Protein AF-K2QGS0-F1 (afdb_monomer)

Mean predicted aligned error: 8.06 Å

pLDDT: mean 84.27, std 7.58, range [58.31, 95.0]

Radius of gyration: 19.94 Å; Cα contacts (8 Å, |Δi|>4): 83; chains: 1; bounding box: 35×38×64 Å

Organism: Macrophomina phaseolina (strain MS6) (NCBI:txid1126212)

Secondary structure (DSSP, 8-state):
--S-S--TTS-HHHHHHHHHHHHTS--EEEE---TT-TT-SS--SS-EEEE---STTSS-HHHHHHHHHHHT--HHHHHHTTTT-PPPPPPTTTTGGGGT---------------------

Sequence (121 aa):
MSGFLIEPGMPPSVDHSMMELLFDTYGKTFQTWRWDSQNSSIPLGIPQLLMGYTGNSQITPVFVGQRDEFFGVNTTAIRDSREDISSLPIIEGADSWKRGFVLQLALQNRTADTTFTKPLT

Foldseek 3Di:
DQLPDADFPDDLVVRLVVCLVCQQPQQWDFAQDDPVPVPDPDRDDDTAIDTDDPDYPPDDVVVVVVVCVVRVHDSVVSVVSNPPRDYDDDDPPSVCVVVVDGDDDDDDDDDDPPPDDDPDD

InterPro domains:
  IPR010686 Oil body-associated protein-like [PF06884] (2-85)
  IPR010686 Oil body-associated protein-like [PTHR31360] (2-101)

Solvent-accessible surface area (backbone atoms only — not comparable to full-atom values): 8177 Å² total; per-residue (Å²): 97,71,36,80,81,75,60,84,93,58,58,70,71,57,44,50,58,51,45,67,68,49,61,75,49,82,50,71,45,78,41,35,72,54,87,90,49,82,83,61,94,65,73,64,75,77,52,39,75,44,72,50,84,89,54,74,84,76,62,60,67,68,60,53,51,54,49,24,63,73,68,73,54,55,49,66,62,53,19,64,76,37,64,85,64,78,76,70,83,82,59,89,67,76,66,36,53,84,77,72,54,72,81,79,77,75,93,74,96,74,93,74,88,82,78,76,78,74,78,88,126

Structure (mmCIF, N/CA/C/O backbone):
data_AF-K2QGS0-F1
#
_entry.id   AF-K2QGS0-F1
#
loop_
_atom_site.group_PDB
_atom_site.id
_atom_site.type_symbol
_atom_site.label_atom_id
_atom_site.label_alt_id
_atom_site.label_comp_id
_atom_site.label_asym_id
_atom_site.label_entity_id
_atom_site.label_seq_id
_atom_site.pdbx_PDB_ins_code
_atom_site.Cartn_x
_atom_site.Cartn_y
_atom_site.Cartn_z
_atom_site.occupancy
_atom_site.B_iso_or_equiv
_atom_site.auth_seq_id
_atom_site.auth_comp_id
_atom_site.auth_asym_id
_atom_site.auth_atom_id
_atom_site.pdbx_PDB_model_num
ATOM 1 N N . MET A 1 1 ? -9.395 -8.438 7.434 1.00 63.28 1 MET A N 1
ATOM 2 C CA . MET A 1 1 ? -8.198 -7.729 6.884 1.00 63.28 1 MET A CA 1
ATOM 3 C C . MET A 1 1 ? -7.090 -7.603 7.934 1.00 63.28 1 MET A C 1
ATOM 5 O O . MET A 1 1 ? -7.367 -7.902 9.075 1.00 63.28 1 MET A O 1
ATOM 9 N N . SER A 1 2 ? -5.854 -7.192 7.610 1.00 65.38 2 SER A N 1
ATOM 10 C CA . SER A 1 2 ? -4.742 -7.078 8.588 1.00 65.38 2 SER A CA 1
ATOM 11 C C . SER A 1 2 ? -4.747 -5.802 9.454 1.00 65.38 2 SER A C 1
ATOM 13 O O . SER A 1 2 ? -3.980 -5.719 10.408 1.00 65.38 2 SER A O 1
ATOM 15 N N . GLY A 1 3 ? -5.575 -4.798 9.128 1.00 70.75 3 GLY A N 1
ATOM 16 C CA . GLY A 1 3 ? -5.622 -3.502 9.835 1.00 70.75 3 GLY A CA 1
ATOM 17 C C . GLY A 1 3 ? -4.451 -2.551 9.519 1.00 70.75 3 GLY A C 1
ATOM 18 O O . GLY A 1 3 ? -4.292 -1.504 10.148 1.00 70.75 3 GLY A O 1
ATOM 19 N N . PHE A 1 4 ? -3.599 -2.894 8.545 1.00 81.31 4 PHE A N 1
ATOM 20 C CA . PHE A 1 4 ? -2.421 -2.088 8.200 1.00 81.31 4 PHE A CA 1
ATOM 21 C C . PHE A 1 4 ? -2.724 -0.869 7.325 1.00 81.31 4 PHE A C 1
ATOM 23 O O . PHE A 1 4 ? -2.033 0.142 7.433 1.00 81.31 4 PHE A O 1
ATOM 30 N N . LEU A 1 5 ? -3.749 -0.944 6.477 1.00 85.00 5 LEU A N 1
ATOM 31 C CA . LEU A 1 5 ? -4.250 0.220 5.756 1.00 85.00 5 LEU A CA 1
ATOM 32 C C . LEU A 1 5 ? -5.292 0.914 6.635 1.00 85.00 5 LEU A C 1
ATOM 34 O O . LEU A 1 5 ? -6.266 0.282 7.054 1.00 85.00 5 LEU A O 1
ATOM 38 N N . ILE A 1 6 ? -5.063 2.188 6.928 1.00 86.00 6 ILE A N 1
ATOM 39 C CA . ILE A 1 6 ? -5.927 3.014 7.772 1.00 86.00 6 ILE A CA 1
ATOM 40 C C . ILE A 1 6 ? -6.174 4.351 7.087 1.00 86.00 6 ILE A C 1
ATOM 42 O O . ILE A 1 6 ? -5.291 4.853 6.388 1.00 86.00 6 ILE A O 1
ATOM 46 N N . GLU A 1 7 ? -7.339 4.935 7.341 1.00 86.38 7 GLU A N 1
ATOM 47 C CA . GLU A 1 7 ? -7.631 6.328 7.011 1.00 86.38 7 GLU A CA 1
ATOM 48 C C . GLU A 1 7 ? -7.553 7.185 8.281 1.00 86.38 7 GLU A C 1
ATOM 50 O O . GLU A 1 7 ? -8.541 7.340 9.004 1.00 86.38 7 GLU A O 1
ATOM 55 N N . PRO A 1 8 ? -6.362 7.706 8.627 1.00 83.75 8 PRO A N 1
ATOM 56 C CA . PRO A 1 8 ? -6.171 8.390 9.896 1.00 83.75 8 PRO A CA 1
ATOM 57 C C . PRO A 1 8 ? -7.025 9.661 9.965 1.00 83.75 8 PRO A C 1
ATOM 59 O O . PRO A 1 8 ? -7.040 10.471 9.040 1.00 83.75 8 PRO A O 1
ATOM 62 N N . GLY A 1 9 ? -7.718 9.844 11.090 1.00 85.69 9 GLY A N 1
ATOM 63 C CA . GLY A 1 9 ? -8.567 11.012 11.346 1.00 85.69 9 GLY A CA 1
ATOM 64 C C . GLY A 1 9 ? -9.983 10.934 10.765 1.00 85.69 9 GLY A C 1
ATOM 65 O O . GLY A 1 9 ? -10.768 11.851 11.008 1.00 85.69 9 GLY A O 1
ATOM 66 N N . MET A 1 10 ? -10.337 9.863 10.049 1.00 88.00 10 MET A N 1
ATOM 67 C CA . MET A 1 10 ? -11.701 9.650 9.559 1.00 88.00 10 MET A CA 1
ATOM 68 C C . MET A 1 10 ? -12.579 8.918 10.587 1.00 88.00 10 MET A C 1
ATOM 70 O O . MET A 1 10 ? -12.073 8.132 11.393 1.00 88.00 10 MET A O 1
ATOM 74 N N . PRO A 1 11 ? -13.909 9.140 10.575 1.00 88.88 11 PRO A N 1
ATOM 75 C CA . PRO A 1 11 ? -14.833 8.343 11.373 1.00 88.88 11 PRO A CA 1
ATOM 76 C C . PRO A 1 11 ? -14.766 6.851 10.993 1.00 88.88 11 PRO A C 1
ATOM 78 O O . PRO A 1 11 ? -14.666 6.545 9.802 1.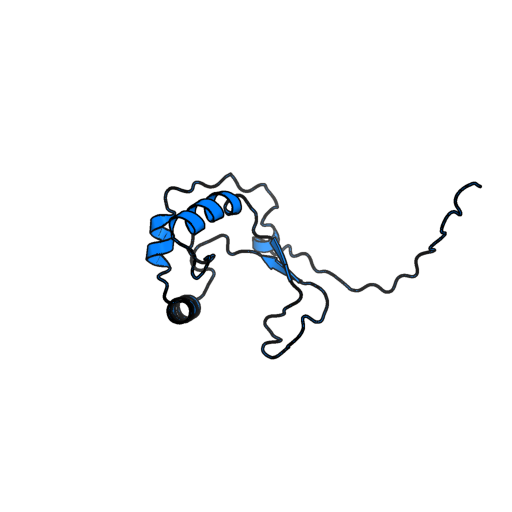00 88.88 11 PRO A O 1
ATOM 81 N N . PRO A 1 12 ? -14.928 5.915 11.950 1.00 85.88 12 PRO A N 1
ATOM 82 C CA . PRO A 1 12 ? -14.848 4.477 11.674 1.00 85.88 12 PRO A CA 1
ATOM 83 C C . PRO A 1 12 ? -15.791 3.978 10.569 1.00 85.88 12 PRO A C 1
ATOM 85 O O . PRO A 1 12 ? -15.433 3.080 9.821 1.00 85.88 12 PRO A O 1
ATOM 88 N N . SER A 1 13 ? -16.979 4.572 10.420 1.00 88.81 13 SER A N 1
ATOM 89 C CA . SER A 1 13 ? -17.932 4.199 9.362 1.00 88.81 13 SER A CA 1
ATOM 90 C C . SER A 1 13 ? -17.457 4.565 7.952 1.00 88.81 13 SER A C 1
ATOM 92 O O . SER A 1 13 ? -17.774 3.861 6.992 1.00 88.81 13 SER A O 1
ATOM 94 N N . VAL A 1 14 ? -16.706 5.664 7.823 1.00 89.56 14 VAL A N 1
ATOM 95 C CA . VAL A 1 14 ? -16.120 6.103 6.550 1.00 89.56 14 VAL A CA 1
ATOM 96 C C . VAL A 1 14 ? -14.975 5.172 6.179 1.00 89.56 14 VAL A C 1
ATOM 98 O O . VAL A 1 14 ? -14.983 4.628 5.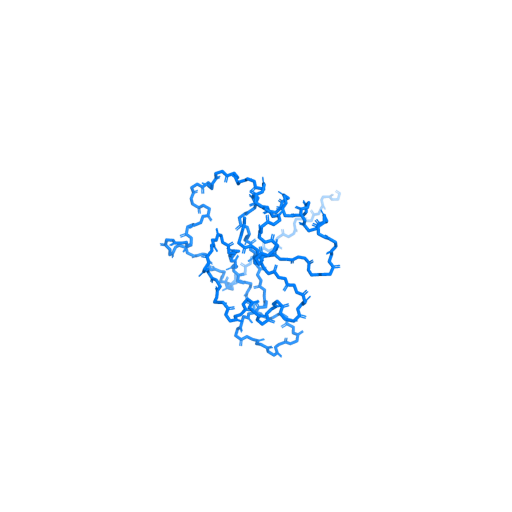079 1.00 89.56 14 VAL A O 1
ATOM 101 N N . ASP A 1 15 ? -14.071 4.917 7.127 1.00 87.56 15 ASP A N 1
ATOM 102 C CA . ASP A 1 15 ? -12.971 3.964 6.958 1.00 87.56 15 ASP A CA 1
ATOM 103 C C . ASP A 1 15 ? -13.497 2.579 6.546 1.00 87.56 15 ASP A C 1
ATOM 105 O O . ASP A 1 15 ? -13.007 2.001 5.581 1.00 87.56 15 ASP A O 1
ATOM 109 N N . HIS A 1 16 ? -14.563 2.088 7.188 1.00 89.62 16 HIS A N 1
ATOM 110 C CA . HIS A 1 16 ? -15.187 0.809 6.836 1.00 89.62 16 HIS A CA 1
ATOM 111 C C . HIS A 1 16 ? -15.677 0.768 5.389 1.00 89.62 16 HIS A C 1
ATOM 113 O O . HIS A 1 16 ? -15.306 -0.123 4.627 1.00 89.62 16 HIS A O 1
ATOM 119 N N . SER A 1 17 ? -16.447 1.783 4.989 1.00 89.50 17 SER A N 1
ATOM 120 C CA . SER A 1 17 ? -17.020 1.875 3.639 1.00 89.50 17 SER A CA 1
ATOM 121 C C . SER A 1 17 ? -15.932 1.994 2.565 1.00 89.50 17 SER A C 1
ATOM 123 O O . SER A 1 17 ? -16.055 1.443 1.472 1.00 89.50 17 SER A O 1
ATOM 125 N N . MET A 1 18 ? -14.837 2.702 2.861 1.00 88.00 18 MET A N 1
ATOM 126 C CA . MET A 1 18 ? -13.700 2.798 1.943 1.00 88.00 18 MET A CA 1
ATOM 127 C C . MET A 1 18 ? -12.923 1.483 1.862 1.00 88.00 18 MET A C 1
ATOM 129 O O . MET A 1 18 ? -12.457 1.108 0.786 1.00 88.00 18 MET A O 1
ATOM 133 N N . MET A 1 19 ? -12.837 0.730 2.956 1.00 87.88 19 MET A N 1
ATOM 134 C CA . MET A 1 19 ? -12.193 -0.582 2.958 1.00 87.88 19 MET A CA 1
ATOM 135 C C . MET A 1 19 ? -12.994 -1.621 2.180 1.00 87.88 19 MET A C 1
ATOM 137 O O . MET A 1 19 ? -12.374 -2.422 1.488 1.00 87.88 19 MET A O 1
ATOM 141 N N . GLU A 1 20 ? -14.328 -1.571 2.196 1.00 87.81 20 GLU A N 1
ATOM 142 C CA . GLU A 1 20 ? -15.166 -2.405 1.321 1.00 87.81 20 GLU A CA 1
ATOM 143 C C . GLU A 1 20 ? -14.824 -2.195 -0.162 1.00 87.81 20 GLU A C 1
ATOM 145 O O . GLU A 1 20 ? -14.709 -3.158 -0.916 1.00 87.81 20 GLU A O 1
ATOM 150 N N . LEU A 1 21 ? -14.579 -0.948 -0.579 1.00 86.44 21 LEU A N 1
ATOM 151 C CA . LEU A 1 21 ? -14.175 -0.636 -1.953 1.00 86.44 21 LEU A CA 1
ATOM 152 C C . LEU A 1 21 ? -12.753 -1.119 -2.275 1.00 86.44 21 LEU A C 1
ATOM 154 O O . LEU A 1 21 ? -12.471 -1.559 -3.390 1.00 86.44 21 LEU A O 1
ATOM 158 N N . LEU A 1 22 ? -11.831 -0.982 -1.323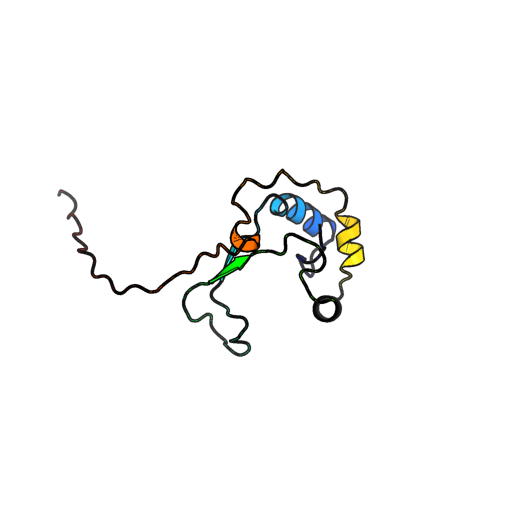 1.00 86.38 22 LEU A N 1
ATOM 159 C CA . LEU A 1 22 ? -10.414 -1.263 -1.544 1.00 86.38 22 LEU A CA 1
ATOM 160 C C . LEU A 1 22 ? -10.060 -2.741 -1.385 1.00 86.38 22 LEU A C 1
ATOM 162 O O . LEU A 1 22 ? -9.029 -3.165 -1.914 1.00 86.38 22 LEU A O 1
ATOM 166 N N . PHE A 1 23 ? -10.871 -3.525 -0.673 1.00 82.62 23 PHE A N 1
ATOM 167 C CA . PHE A 1 23 ? -10.490 -4.875 -0.273 1.00 82.62 23 PHE A CA 1
ATOM 168 C C . PHE A 1 23 ? -10.257 -5.821 -1.447 1.00 82.62 23 PHE A C 1
ATOM 170 O O . PHE A 1 23 ? -9.292 -6.585 -1.437 1.00 82.62 23 PHE A O 1
ATOM 177 N N . ASP A 1 24 ? -11.083 -5.713 -2.483 1.00 81.69 24 ASP A N 1
ATOM 178 C CA . ASP A 1 24 ? -10.977 -6.547 -3.681 1.00 81.69 24 ASP A CA 1
ATOM 179 C C . ASP A 1 24 ? -9.918 -6.046 -4.676 1.00 81.69 24 ASP A C 1
ATOM 181 O O . ASP A 1 24 ? -9.724 -6.619 -5.752 1.00 81.69 24 ASP A O 1
ATOM 185 N N . THR A 1 25 ? -9.187 -4.984 -4.329 1.00 84.62 25 THR A N 1
ATOM 186 C CA . THR A 1 25 ? -8.063 -4.504 -5.131 1.00 84.62 25 THR A CA 1
ATOM 187 C C . THR A 1 25 ? -6.768 -5.226 -4.758 1.00 84.62 25 THR A C 1
ATOM 189 O O . THR A 1 25 ? -6.498 -5.541 -3.602 1.00 84.62 25 THR A O 1
ATOM 192 N N . TYR A 1 26 ? -5.877 -5.427 -5.734 1.00 82.12 26 TYR A N 1
ATOM 193 C CA . TYR A 1 26 ? -4.568 -6.051 -5.483 1.00 82.12 26 TYR A CA 1
ATOM 194 C C . TYR A 1 26 ? -3.541 -5.121 -4.812 1.00 82.12 26 TYR A C 1
ATOM 196 O O . TYR A 1 26 ? -2.378 -5.508 -4.674 1.00 82.12 26 TYR A O 1
ATOM 204 N N . GLY A 1 27 ? -3.924 -3.886 -4.461 1.00 83.19 27 GLY A N 1
ATOM 205 C CA . GLY A 1 27 ? -3.062 -2.933 -3.758 1.00 83.19 27 GLY A CA 1
ATOM 206 C C . GLY A 1 27 ? -1.730 -2.639 -4.459 1.00 83.19 27 GLY A C 1
ATOM 207 O O . GLY A 1 27 ? -0.709 -2.514 -3.789 1.00 83.19 27 GLY A O 1
ATOM 208 N N . LYS A 1 28 ? -1.701 -2.587 -5.798 1.00 88.12 28 LYS A N 1
ATOM 209 C CA . LYS A 1 28 ? -0.480 -2.299 -6.573 1.00 88.12 28 LYS A CA 1
ATOM 210 C C . LYS A 1 28 ? -0.361 -0.809 -6.842 1.00 88.12 28 LYS A C 1
ATOM 212 O O . LYS A 1 28 ? -1.287 -0.220 -7.393 1.00 88.12 28 LYS A O 1
ATOM 217 N N . THR A 1 29 ? 0.783 -0.215 -6.527 1.00 87.69 29 THR A N 1
ATOM 218 C CA . THR A 1 29 ? 1.019 1.216 -6.754 1.00 87.69 29 THR A CA 1
ATOM 219 C C . THR A 1 29 ? 2.398 1.453 -7.353 1.00 87.69 29 THR A C 1
ATOM 221 O O . THR A 1 29 ? 3.372 0.820 -6.962 1.00 87.69 29 THR A O 1
ATOM 224 N N . PHE A 1 30 ? 2.501 2.367 -8.319 1.00 89.75 30 PHE A N 1
ATOM 225 C CA . PHE A 1 30 ? 3.798 2.901 -8.731 1.00 89.75 30 PHE A CA 1
ATOM 226 C C . PHE A 1 30 ? 4.115 4.116 -7.867 1.00 89.75 30 PHE A C 1
ATOM 228 O O . PHE A 1 30 ? 3.326 5.059 -7.833 1.00 89.75 30 PHE A O 1
ATOM 235 N N . GLN A 1 31 ? 5.253 4.090 -7.174 1.00 87.25 31 GLN A N 1
ATOM 236 C CA . GLN A 1 31 ? 5.656 5.144 -6.252 1.00 87.25 31 GLN A CA 1
ATOM 237 C C . GLN A 1 31 ? 7.068 5.641 -6.558 1.00 87.25 31 GLN A C 1
ATOM 239 O O . GLN A 1 31 ? 7.975 4.863 -6.849 1.00 87.25 31 GLN A O 1
ATOM 244 N N . THR A 1 32 ? 7.254 6.954 -6.490 1.00 90.00 32 THR A N 1
ATOM 245 C CA . THR A 1 32 ? 8.537 7.639 -6.734 1.00 90.00 32 THR A CA 1
ATOM 246 C C . THR A 1 32 ? 9.235 8.066 -5.442 1.00 90.00 32 THR A C 1
ATOM 248 O O . THR A 1 32 ? 10.406 8.432 -5.459 1.00 90.00 32 THR A O 1
ATOM 251 N N . TRP A 1 33 ? 8.547 7.968 -4.305 1.00 86.94 33 TRP A N 1
ATOM 252 C CA . TRP A 1 33 ? 9.136 8.079 -2.973 1.00 86.94 33 TRP A CA 1
ATOM 253 C C . TRP A 1 33 ? 9.797 6.758 -2.582 1.00 86.94 33 TRP A C 1
ATOM 255 O O . TRP A 1 33 ? 9.115 5.770 -2.305 1.00 86.94 33 TRP A O 1
ATOM 265 N N . ARG A 1 34 ? 11.131 6.724 -2.572 1.00 76.81 34 ARG A N 1
ATOM 266 C CA . ARG A 1 34 ? 11.880 5.529 -2.173 1.00 76.81 34 ARG A CA 1
ATOM 267 C C . ARG A 1 34 ? 12.122 5.492 -0.664 1.00 76.81 34 ARG A C 1
ATOM 269 O O . ARG A 1 34 ? 12.434 6.513 -0.056 1.00 76.81 34 ARG A O 1
ATOM 276 N N . TRP A 1 35 ? 12.059 4.296 -0.077 1.00 75.25 35 TRP A N 1
ATOM 277 C CA . TRP A 1 35 ? 12.265 4.076 1.364 1.00 75.25 35 TRP A CA 1
ATOM 278 C C . TRP A 1 35 ? 13.688 4.413 1.849 1.00 75.25 35 TRP A C 1
ATOM 280 O O . TRP A 1 35 ? 13.886 4.739 3.016 1.00 75.25 35 TRP A O 1
ATOM 290 N N . ASP A 1 36 ? 14.681 4.346 0.962 1.00 77.12 36 ASP A N 1
ATOM 291 C CA . ASP A 1 36 ? 16.083 4.684 1.237 1.00 77.12 36 ASP A CA 1
ATOM 292 C C . ASP A 1 36 ? 16.370 6.192 1.126 1.00 77.12 36 ASP A C 1
ATOM 294 O O . ASP A 1 36 ? 17.450 6.651 1.487 1.00 77.12 36 ASP A O 1
ATOM 298 N N . SER A 1 37 ? 15.391 6.982 0.678 1.00 80.06 37 SER A N 1
ATOM 299 C CA . SER A 1 37 ? 15.499 8.427 0.457 1.00 80.06 37 SER A CA 1
ATOM 300 C C . SER A 1 37 ? 14.773 9.230 1.546 1.00 80.06 37 SER A C 1
ATOM 302 O O . SER A 1 37 ? 14.048 10.176 1.246 1.00 80.06 37 SER A O 1
ATOM 304 N N . GLN A 1 38 ? 14.973 8.856 2.816 1.00 69.88 38 GLN A N 1
ATOM 305 C CA . GLN A 1 38 ? 14.190 9.318 3.983 1.00 69.88 38 GLN A CA 1
ATOM 306 C C . GLN A 1 38 ? 14.150 10.847 4.196 1.00 69.88 38 GLN A C 1
ATOM 308 O O . GLN A 1 38 ? 13.253 11.329 4.875 1.00 69.88 38 GLN A O 1
ATOM 313 N N . ASN A 1 39 ? 15.066 11.609 3.584 1.00 79.75 39 ASN A N 1
ATOM 314 C CA . ASN A 1 39 ? 15.156 13.072 3.712 1.00 79.75 39 ASN A CA 1
ATOM 315 C C . ASN A 1 39 ? 14.938 13.826 2.388 1.00 79.75 39 ASN A C 1
ATOM 317 O O . ASN A 1 39 ? 15.283 15.005 2.287 1.00 79.75 39 ASN A O 1
ATOM 321 N N . SER A 1 40 ? 14.417 13.168 1.348 1.00 82.31 40 SER A N 1
ATOM 322 C CA . SER A 1 40 ? 14.096 13.871 0.105 1.00 82.31 40 SER A CA 1
ATOM 323 C C . SER A 1 40 ? 12.840 14.717 0.293 1.00 82.31 40 SER A C 1
ATOM 325 O O . SER A 1 40 ? 11.835 14.227 0.795 1.00 82.31 40 SER A O 1
ATOM 327 N N . SER A 1 41 ? 12.870 15.977 -0.137 1.00 86.94 41 SER A N 1
ATOM 328 C CA . SER A 1 41 ? 11.685 16.849 -0.153 1.00 86.94 41 SER A CA 1
ATOM 329 C C . SER A 1 41 ? 10.847 16.690 -1.422 1.00 86.94 41 SER A C 1
ATOM 331 O O . SER A 1 41 ? 9.733 17.207 -1.494 1.00 86.94 41 SER A O 1
ATOM 333 N N . ILE A 1 42 ? 11.375 15.986 -2.426 1.00 89.38 42 ILE A N 1
ATOM 334 C CA . ILE A 1 42 ? 10.720 15.767 -3.713 1.00 89.38 42 ILE A CA 1
ATOM 335 C C . ILE A 1 42 ? 10.862 14.309 -4.174 1.00 89.38 42 ILE A C 1
ATOM 337 O O . ILE A 1 42 ? 11.886 13.669 -3.907 1.00 89.38 42 ILE A O 1
ATOM 341 N N . PRO A 1 43 ? 9.859 13.772 -4.889 1.00 87.06 43 PRO A N 1
ATOM 342 C CA . PRO A 1 43 ? 9.922 12.425 -5.431 1.00 87.06 43 PRO A CA 1
ATOM 343 C C . PRO A 1 43 ? 10.845 12.395 -6.652 1.00 87.06 43 PRO A C 1
ATOM 345 O O . PRO A 1 43 ? 10.518 12.949 -7.702 1.00 87.06 43 PRO A O 1
ATOM 348 N N . LEU A 1 44 ? 11.999 11.743 -6.525 1.00 84.69 44 LEU A N 1
ATOM 349 C CA . LEU A 1 44 ? 12.982 11.625 -7.599 1.00 84.69 44 LEU A CA 1
ATOM 350 C C . LEU A 1 44 ? 13.270 10.164 -7.928 1.00 84.69 44 LEU A C 1
ATOM 352 O O . LEU A 1 44 ? 13.376 9.314 -7.046 1.00 84.69 44 LEU A O 1
ATOM 356 N N . GLY A 1 45 ? 13.485 9.906 -9.217 1.00 85.44 45 GLY A N 1
ATOM 357 C CA . GLY A 1 45 ? 13.911 8.610 -9.729 1.00 85.44 45 GLY A CA 1
ATOM 358 C C . GLY A 1 45 ? 12.839 7.882 -10.532 1.00 85.44 45 GLY A C 1
ATOM 359 O O . GLY A 1 45 ? 11.763 8.401 -10.821 1.00 85.44 45 GLY A O 1
ATOM 360 N N . ILE A 1 46 ? 13.183 6.662 -10.936 1.00 88.38 46 ILE A N 1
ATOM 361 C CA . ILE A 1 46 ? 12.287 5.783 -11.686 1.00 88.38 46 ILE A CA 1
ATOM 362 C C . ILE A 1 46 ? 11.193 5.289 -10.727 1.00 88.38 46 ILE A C 1
ATOM 364 O O . ILE A 1 46 ? 11.541 4.802 -9.646 1.00 88.38 46 ILE A O 1
ATOM 368 N N . PRO A 1 47 ?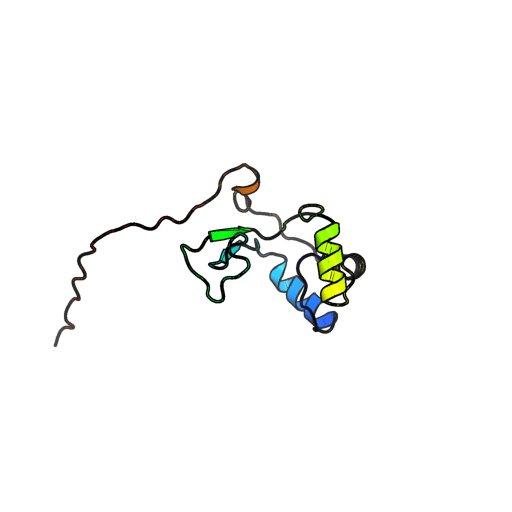 9.901 5.373 -11.098 1.00 90.38 47 PRO A N 1
ATOM 369 C CA . PRO A 1 47 ? 8.829 4.816 -10.285 1.00 90.38 47 PRO A CA 1
ATOM 370 C C . PRO A 1 47 ? 9.072 3.333 -9.988 1.00 90.38 47 PRO A C 1
ATOM 372 O O . PRO A 1 47 ? 9.439 2.557 -10.871 1.00 90.38 47 PRO A O 1
ATOM 375 N N . GLN A 1 48 ? 8.853 2.929 -8.744 1.00 88.69 48 GLN A N 1
ATOM 376 C CA . GLN A 1 48 ? 8.953 1.540 -8.316 1.00 88.69 48 GLN A CA 1
ATOM 377 C C . GLN A 1 48 ? 7.558 0.964 -8.109 1.00 88.69 48 GLN A C 1
ATOM 379 O O . GLN A 1 48 ? 6.672 1.649 -7.604 1.00 88.69 48 GLN A O 1
ATOM 384 N N . LEU A 1 49 ? 7.362 -0.291 -8.510 1.00 89.44 49 LEU A N 1
ATOM 385 C CA . LEU A 1 49 ? 6.131 -1.019 -8.228 1.00 89.44 49 LEU A CA 1
ATOM 386 C C . LEU A 1 49 ? 6.153 -1.488 -6.768 1.00 89.44 49 LEU A C 1
ATOM 388 O O . LEU A 1 49 ? 6.996 -2.302 -6.392 1.00 89.44 49 LEU A O 1
ATOM 392 N N . LEU A 1 50 ? 5.226 -0.982 -5.963 1.00 86.50 50 LEU A N 1
ATOM 393 C CA . LEU A 1 50 ? 4.987 -1.392 -4.587 1.00 86.50 50 LEU A CA 1
ATOM 394 C C . LEU A 1 50 ? 3.740 -2.270 -4.510 1.00 86.50 50 LEU A C 1
ATOM 396 O O . LEU A 1 50 ? 2.773 -2.116 -5.261 1.00 86.50 50 LEU A O 1
ATOM 400 N N . MET A 1 51 ? 3.797 -3.198 -3.564 1.00 86.50 51 MET A N 1
ATOM 401 C CA . MET A 1 51 ? 2.768 -4.184 -3.290 1.00 86.50 51 MET A CA 1
ATOM 402 C C . MET A 1 51 ? 2.166 -3.915 -1.919 1.00 86.50 51 MET A C 1
ATOM 404 O O . MET A 1 51 ? 2.891 -3.838 -0.928 1.00 86.50 51 MET A O 1
ATOM 408 N N . GLY A 1 52 ? 0.843 -3.800 -1.862 1.00 82.06 52 GLY A N 1
ATOM 409 C CA . GLY A 1 52 ? 0.105 -3.768 -0.611 1.00 82.06 52 GLY A CA 1
ATOM 410 C C . GLY A 1 52 ? 0.305 -5.054 0.191 1.00 82.06 52 GLY A C 1
ATOM 411 O O . GLY A 1 52 ? 0.555 -6.134 -0.353 1.00 82.06 52 GLY A O 1
ATOM 412 N N . TYR A 1 53 ? 0.183 -4.939 1.509 1.00 79.44 53 TYR A N 1
ATOM 413 C CA . TYR A 1 53 ? 0.270 -6.083 2.405 1.00 79.44 53 TYR A CA 1
ATOM 414 C C . TYR A 1 53 ? -0.996 -6.936 2.295 1.00 79.44 53 TYR A C 1
ATOM 416 O O . TYR A 1 53 ? -2.076 -6.540 2.721 1.00 79.44 53 TYR A O 1
ATOM 424 N N . THR A 1 54 ? -0.853 -8.126 1.724 1.00 76.00 54 THR A N 1
ATOM 425 C CA . THR A 1 54 ? -1.938 -9.094 1.505 1.00 76.00 54 THR A CA 1
ATOM 426 C C . THR A 1 54 ? -2.211 -10.020 2.695 1.00 76.00 54 THR A C 1
ATOM 428 O O . THR A 1 54 ? -3.121 -10.839 2.632 1.00 76.00 54 THR A O 1
ATOM 431 N N . GLY A 1 55 ? -1.388 -9.981 3.746 1.00 73.31 55 GLY A N 1
ATOM 432 C CA . GLY A 1 55 ? -1.472 -10.932 4.851 1.00 73.31 55 GLY A CA 1
ATOM 433 C C . GLY A 1 55 ? -0.995 -10.374 6.185 1.00 73.31 55 GLY A C 1
ATOM 434 O O . GLY A 1 55 ? -0.371 -9.315 6.271 1.00 73.31 55 GLY A O 1
ATOM 435 N N . ASN A 1 56 ? -1.293 -11.129 7.239 1.00 71.12 56 ASN A N 1
ATOM 436 C CA . ASN A 1 56 ? -0.836 -10.825 8.590 1.00 71.12 56 ASN A CA 1
ATOM 437 C C . ASN A 1 56 ? 0.682 -11.029 8.704 1.00 71.12 56 ASN A C 1
ATOM 439 O O . ASN A 1 56 ? 1.279 -11.795 7.946 1.00 71.12 56 ASN A O 1
ATOM 443 N N . SER A 1 57 ? 1.304 -10.337 9.660 1.00 73.88 57 SER A N 1
ATOM 444 C CA . SER A 1 57 ? 2.734 -10.474 9.988 1.00 73.88 57 SER A CA 1
ATOM 445 C C . SER A 1 57 ? 3.719 -10.078 8.877 1.00 73.88 57 SER A C 1
ATOM 447 O O . SER A 1 57 ? 4.904 -10.383 8.973 1.00 73.88 57 SER A O 1
ATOM 449 N N . GLN A 1 58 ? 3.260 -9.376 7.834 1.00 80.88 58 GLN A N 1
ATOM 450 C CA . GLN A 1 58 ? 4.141 -8.803 6.806 1.00 80.88 58 GLN A CA 1
ATOM 451 C C . GLN A 1 58 ? 4.811 -7.493 7.249 1.00 80.88 58 GLN A C 1
ATOM 453 O O . GLN A 1 58 ? 5.779 -7.063 6.628 1.00 80.88 58 GLN A O 1
ATOM 458 N N . ILE A 1 59 ? 4.307 -6.878 8.323 1.00 83.00 59 ILE A N 1
ATO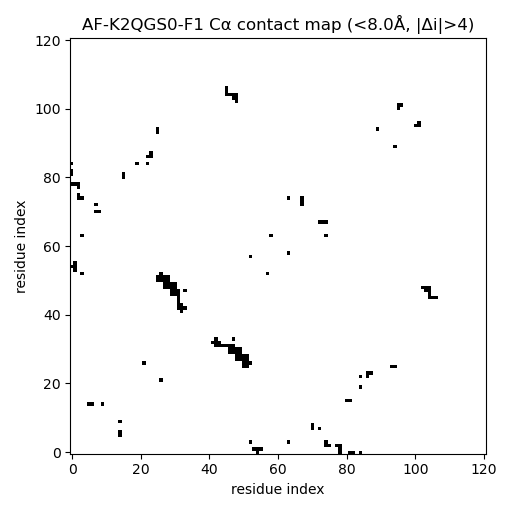M 459 C CA . ILE A 1 59 ? 4.890 -5.701 8.971 1.00 83.00 59 ILE A CA 1
ATOM 460 C C . ILE A 1 59 ? 5.368 -6.112 10.360 1.00 83.00 59 ILE A C 1
ATOM 462 O O . ILE A 1 59 ? 4.697 -6.868 11.066 1.00 83.00 59 ILE A O 1
ATOM 466 N N . THR A 1 60 ? 6.534 -5.615 10.756 1.00 86.81 60 THR A N 1
ATOM 467 C CA . THR A 1 60 ? 7.085 -5.849 12.089 1.00 86.81 60 THR A CA 1
ATOM 468 C C . THR A 1 60 ? 6.223 -5.160 13.160 1.00 86.81 60 THR A C 1
ATOM 470 O O . THR A 1 60 ? 5.850 -3.996 12.994 1.00 86.81 60 THR A O 1
ATOM 473 N N . PRO A 1 61 ? 5.930 -5.823 14.296 1.00 87.88 61 PRO A N 1
ATOM 474 C CA . PRO A 1 61 ? 5.047 -5.267 15.328 1.00 87.88 61 PRO A CA 1
ATOM 475 C C . PRO A 1 61 ? 5.499 -3.911 15.880 1.00 87.88 61 PRO A C 1
ATOM 477 O O . PRO A 1 61 ? 4.668 -3.073 16.210 1.00 87.88 61 PRO A O 1
ATOM 480 N N . VAL A 1 62 ? 6.815 -3.676 15.935 1.00 91.69 62 VAL A N 1
ATOM 481 C CA . VAL A 1 62 ? 7.392 -2.402 16.393 1.00 91.69 62 VAL A CA 1
ATOM 482 C C . VAL A 1 62 ? 6.958 -1.241 15.497 1.00 91.69 62 VAL A C 1
ATOM 484 O O . VAL A 1 62 ? 6.539 -0.208 16.007 1.00 91.69 62 VAL A O 1
ATOM 487 N N . PHE A 1 63 ? 6.996 -1.418 14.172 1.00 89.00 63 PHE A N 1
ATOM 488 C CA . PHE A 1 63 ? 6.567 -0.381 13.229 1.00 89.00 63 PHE A CA 1
ATOM 489 C C . PHE A 1 63 ? 5.064 -0.113 13.323 1.00 89.00 63 PHE A C 1
ATOM 491 O O . PHE A 1 63 ? 4.640 1.038 13.249 1.00 89.00 63 PHE A O 1
ATOM 498 N N . VAL A 1 64 ? 4.261 -1.164 13.515 1.00 90.00 64 VAL A N 1
ATOM 499 C CA . VAL A 1 64 ? 2.812 -1.024 13.723 1.00 90.00 64 VAL A CA 1
ATOM 500 C C . VAL A 1 64 ? 2.534 -0.230 15.000 1.00 90.00 64 VAL A C 1
ATOM 502 O O . VAL A 1 64 ? 1.757 0.715 14.959 1.00 90.00 64 VAL A O 1
ATOM 505 N N . GLY A 1 65 ? 3.224 -0.545 16.101 1.00 92.19 65 GLY A N 1
ATOM 506 C CA . GLY A 1 65 ? 3.084 0.177 17.367 1.00 92.19 65 GLY A CA 1
ATOM 507 C C . GLY A 1 65 ? 3.466 1.656 17.267 1.00 92.19 65 GLY A C 1
ATOM 508 O O . GLY A 1 65 ? 2.710 2.510 17.714 1.00 92.19 65 GLY A O 1
ATOM 509 N N . GLN A 1 66 ? 4.592 1.974 16.619 1.00 93.56 66 GLN A N 1
ATOM 510 C CA . GLN A 1 66 ? 5.025 3.363 16.403 1.00 93.56 66 GLN A CA 1
ATOM 511 C C . GLN A 1 66 ? 4.028 4.161 15.557 1.00 93.56 66 GLN A C 1
ATOM 513 O O . GLN A 1 66 ? 3.742 5.321 15.846 1.00 93.56 66 GLN A O 1
ATOM 518 N N . ARG A 1 67 ? 3.481 3.540 14.508 1.00 92.25 67 ARG A N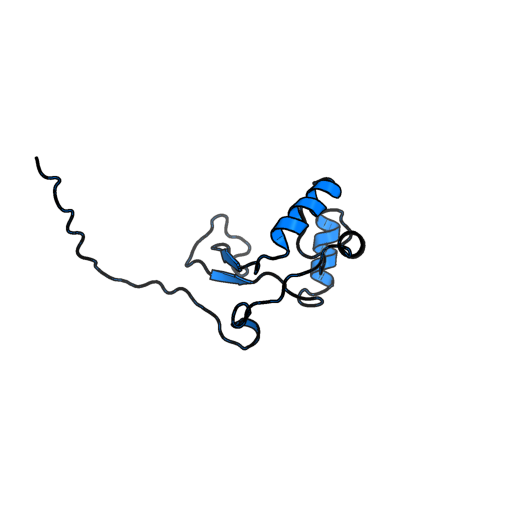 1
ATOM 519 C CA . ARG A 1 67 ? 2.431 4.136 13.677 1.00 92.25 67 ARG A CA 1
ATOM 520 C C . ARG A 1 67 ? 1.161 4.391 14.494 1.00 92.25 67 ARG A C 1
ATOM 522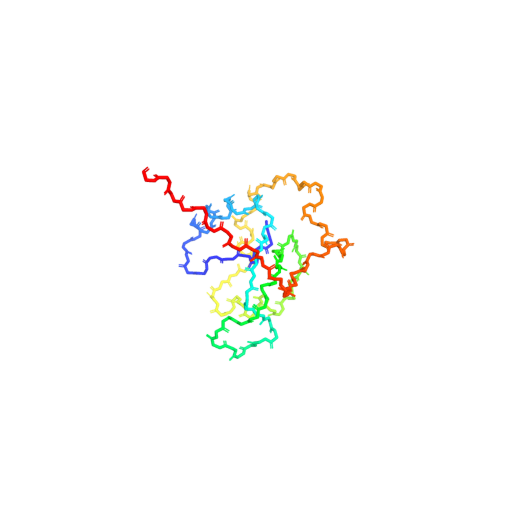 O O . ARG A 1 67 ? 0.570 5.461 14.376 1.00 92.25 67 ARG A O 1
ATOM 529 N N . ASP A 1 68 ? 0.740 3.406 15.280 1.00 93.69 68 ASP A N 1
ATOM 530 C CA . ASP A 1 68 ? -0.462 3.481 16.112 1.00 93.69 68 ASP A CA 1
ATOM 531 C C . ASP A 1 68 ? -0.357 4.600 17.148 1.00 93.69 68 ASP A C 1
ATOM 533 O O . ASP A 1 68 ? -1.299 5.372 17.304 1.00 93.69 68 ASP A O 1
ATOM 537 N N . GLU A 1 69 ? 0.811 4.761 17.771 1.00 95.00 69 GLU A N 1
ATOM 538 C CA . GLU A 1 69 ? 1.110 5.886 18.660 1.00 95.00 69 GLU A CA 1
ATOM 539 C C . GLU A 1 69 ? 1.069 7.227 17.914 1.00 95.00 69 GLU A C 1
ATOM 541 O O . GLU A 1 69 ? 0.434 8.172 18.380 1.00 95.00 69 GLU A O 1
ATOM 546 N N . PHE A 1 70 ? 1.680 7.302 16.727 1.00 93.19 70 PHE A N 1
ATOM 547 C CA . PHE A 1 70 ? 1.728 8.528 15.927 1.00 93.19 70 PHE A CA 1
ATOM 548 C C . PHE A 1 70 ? 0.339 9.019 15.490 1.00 93.19 70 PHE A C 1
ATOM 550 O O . PHE A 1 70 ? 0.075 10.220 15.520 1.00 93.19 70 PHE A O 1
ATOM 557 N N . PHE A 1 71 ? -0.554 8.109 15.090 1.00 92.50 71 PHE A N 1
ATOM 558 C CA . PHE A 1 71 ? -1.912 8.457 14.651 1.00 92.50 71 PHE A CA 1
ATOM 559 C C . PHE A 1 71 ? -2.976 8.339 15.752 1.00 92.50 71 PHE A C 1
ATOM 561 O O . PHE A 1 71 ? -4.129 8.687 15.506 1.00 92.50 71 PHE A O 1
ATOM 568 N N . GLY A 1 72 ? -2.622 7.857 16.947 1.00 92.56 72 GLY A N 1
ATOM 569 C CA . GLY A 1 72 ? -3.566 7.633 18.044 1.00 92.56 72 GLY A CA 1
ATOM 570 C C . GLY A 1 72 ? -4.614 6.557 17.740 1.00 92.56 72 GLY A C 1
ATOM 571 O O . GLY A 1 72 ? -5.779 6.713 18.102 1.00 92.56 72 GLY A O 1
ATOM 572 N N . VAL A 1 73 ? -4.225 5.483 17.049 1.00 92.12 73 VAL A N 1
ATOM 573 C CA . VAL A 1 73 ? -5.126 4.403 16.606 1.00 92.12 73 VAL A CA 1
ATOM 574 C C . VAL A 1 73 ? -4.778 3.058 17.246 1.00 92.12 73 VAL A C 1
ATOM 576 O O . VAL A 1 73 ? -3.726 2.899 17.854 1.00 92.12 73 VAL A O 1
ATOM 579 N N . ASN A 1 74 ? -5.666 2.069 17.108 1.00 91.06 74 ASN A N 1
ATOM 580 C CA . ASN A 1 74 ? -5.435 0.697 17.564 1.00 91.06 74 ASN A CA 1
ATOM 581 C C . ASN A 1 74 ? -5.683 -0.284 16.412 1.00 91.06 74 ASN A C 1
ATOM 583 O O . ASN A 1 74 ? -6.827 -0.518 16.020 1.00 91.06 74 ASN A O 1
ATOM 587 N N . THR A 1 75 ? -4.607 -0.878 15.893 1.00 90.38 75 THR A N 1
ATOM 588 C CA . THR A 1 75 ? -4.659 -1.828 14.770 1.00 90.38 75 THR A CA 1
ATOM 589 C C . THR A 1 75 ? -5.573 -3.014 15.039 1.00 90.38 75 THR A C 1
ATOM 591 O O . THR A 1 75 ? -6.300 -3.432 14.143 1.00 90.38 75 THR A O 1
ATOM 594 N N . THR A 1 76 ? -5.540 -3.567 16.253 1.00 90.38 76 THR A N 1
ATOM 595 C CA . THR A 1 76 ? -6.351 -4.735 16.613 1.00 90.38 76 THR A CA 1
ATOM 596 C C . THR A 1 76 ? -7.831 -4.376 16.583 1.00 90.38 76 THR A C 1
ATOM 598 O O . THR A 1 76 ? -8.601 -5.072 15.939 1.00 90.38 76 THR A O 1
ATOM 601 N N . ALA A 1 77 ? -8.217 -3.240 17.167 1.00 90.94 77 ALA A N 1
ATOM 602 C CA . ALA A 1 77 ? -9.604 -2.778 17.130 1.00 90.94 77 ALA A CA 1
ATOM 603 C C . ALA A 1 77 ? -10.092 -2.502 15.696 1.00 90.94 77 ALA A C 1
ATOM 605 O O . ALA A 1 77 ? -11.201 -2.889 15.345 1.00 90.94 77 ALA A O 1
ATOM 606 N N . ILE A 1 78 ? -9.252 -1.881 14.857 1.00 90.25 78 ILE A N 1
ATOM 607 C CA . ILE A 1 78 ? -9.557 -1.625 13.437 1.00 90.25 78 ILE A CA 1
ATOM 608 C C . ILE A 1 78 ? -9.699 -2.931 12.651 1.00 90.25 78 ILE A C 1
ATOM 610 O O . ILE A 1 78 ? -10.530 -3.055 11.757 1.00 90.25 78 ILE A O 1
ATOM 614 N N . ARG A 1 79 ? -8.857 -3.920 12.945 1.00 88.50 79 ARG A N 1
ATOM 615 C CA . ARG A 1 79 ? -8.962 -5.242 12.336 1.00 88.50 79 ARG A CA 1
ATOM 616 C C . ARG A 1 79 ? -10.286 -5.898 12.711 1.00 88.50 79 ARG A C 1
ATOM 618 O O . ARG A 1 79 ? -10.971 -6.390 11.820 1.00 88.50 79 ARG A O 1
ATOM 625 N N . ASP A 1 80 ? -10.597 -5.909 14.003 1.00 90.31 80 ASP A N 1
ATOM 626 C CA . ASP A 1 80 ? -11.772 -6.579 14.551 1.00 90.31 80 ASP A CA 1
ATOM 627 C C . ASP A 1 80 ? -13.065 -5.915 14.034 1.00 90.31 80 ASP A C 1
ATOM 629 O O . ASP A 1 80 ? -14.045 -6.596 13.748 1.00 90.31 80 ASP A O 1
ATOM 633 N N . SER A 1 81 ? -13.058 -4.595 13.801 1.00 89.62 81 SER A N 1
ATOM 634 C CA . SER A 1 81 ? -14.200 -3.886 13.208 1.00 89.62 81 SER A CA 1
ATOM 635 C C . SER A 1 81 ? -14.441 -4.196 11.728 1.00 89.62 81 SER A C 1
ATOM 637 O O . SER A 1 81 ? -15.474 -3.791 11.217 1.00 89.62 81 SER A O 1
ATOM 639 N N . ARG A 1 82 ? -13.502 -4.863 11.041 1.00 89.06 82 ARG A N 1
ATOM 640 C CA . ARG A 1 82 ? -13.550 -5.186 9.601 1.00 89.06 82 ARG A CA 1
ATOM 641 C C . ARG A 1 82 ? -13.591 -6.699 9.337 1.00 89.06 82 ARG A C 1
ATOM 643 O O . ARG A 1 82 ? -13.148 -7.157 8.279 1.00 89.06 82 ARG A O 1
ATOM 650 N N . GLU A 1 83 ? -14.004 -7.502 10.317 1.00 88.19 83 GLU A N 1
ATOM 651 C CA . GLU A 1 83 ? -14.093 -8.967 10.182 1.00 88.19 83 GLU A CA 1
ATOM 652 C C . GLU A 1 83 ? -15.223 -9.429 9.251 1.00 88.19 83 GLU A C 1
ATOM 654 O O . GLU A 1 83 ? -15.144 -10.513 8.678 1.00 88.19 83 GLU A O 1
ATOM 659 N N . ASP A 1 84 ? -16.248 -8.602 9.074 1.00 90.25 84 ASP A N 1
ATOM 660 C CA . ASP A 1 84 ? -17.397 -8.809 8.190 1.00 90.25 84 ASP A CA 1
ATOM 661 C C . ASP A 1 84 ? -17.065 -8.641 6.698 1.00 90.25 84 ASP A C 1
ATOM 663 O O . ASP A 1 84 ? -17.778 -9.175 5.845 1.00 90.25 84 ASP A O 1
ATOM 667 N N . ILE A 1 85 ? -15.970 -7.950 6.364 1.00 86.19 85 ILE A N 1
ATOM 668 C CA . ILE A 1 85 ? -15.552 -7.732 4.977 1.00 86.19 85 ILE A CA 1
ATOM 669 C C . ILE A 1 85 ? -14.938 -9.029 4.409 1.00 86.19 85 ILE A C 1
ATOM 671 O O . ILE A 1 85 ? -13.870 -9.479 4.838 1.00 86.19 85 ILE A O 1
ATOM 675 N N . SER A 1 86 ? -15.605 -9.622 3.413 1.00 81.56 86 SER A N 1
ATOM 676 C CA . SER A 1 86 ? -15.217 -10.886 2.760 1.00 81.56 86 SER A CA 1
ATOM 677 C C . SER A 1 86 ? -14.493 -10.664 1.429 1.00 81.56 86 SER A C 1
ATOM 679 O O . SER A 1 86 ? -14.836 -9.747 0.691 1.00 81.56 86 SER A O 1
ATOM 681 N N . SER A 1 87 ? -13.463 -11.472 1.139 1.00 76.00 87 SER A N 1
ATOM 682 C CA . SER A 1 87 ? -12.571 -11.254 -0.011 1.00 76.00 87 SER A CA 1
ATOM 683 C C . SER A 1 87 ? -13.015 -12.045 -1.229 1.00 76.00 87 SER A C 1
ATOM 685 O O . SER A 1 87 ? -13.292 -13.246 -1.110 1.00 76.00 87 SER A O 1
ATOM 687 N N . LEU A 1 88 ? -12.922 -11.450 -2.416 1.00 81.94 88 LEU A N 1
ATOM 688 C CA . LEU A 1 88 ? -12.984 -12.217 -3.655 1.00 81.94 88 LEU A CA 1
ATOM 689 C C . LEU A 1 88 ? -11.754 -13.136 -3.830 1.00 81.94 88 LEU A C 1
ATOM 691 O O . LEU A 1 88 ? -10.666 -12.854 -3.316 1.00 81.94 88 LEU A O 1
ATOM 695 N N . PRO A 1 89 ? -11.889 -14.249 -4.578 1.00 85.25 89 PRO A N 1
ATOM 696 C CA . PRO A 1 89 ? -10.760 -15.111 -4.904 1.00 85.25 89 PRO A CA 1
ATOM 697 C C . PRO A 1 89 ? -9.659 -14.354 -5.659 1.00 85.25 89 PRO A C 1
ATOM 699 O O . PRO A 1 89 ? -9.914 -13.660 -6.644 1.00 85.25 89 PRO A O 1
ATOM 702 N N . ILE A 1 90 ? -8.407 -14.536 -5.235 1.00 85.75 90 ILE A N 1
ATOM 703 C CA . ILE A 1 90 ? -7.247 -13.946 -5.912 1.00 85.75 90 ILE A CA 1
ATOM 704 C C . ILE A 1 90 ? -7.056 -14.638 -7.268 1.00 85.75 90 ILE A C 1
ATOM 706 O O . ILE A 1 90 ? -6.888 -15.858 -7.327 1.00 85.75 90 ILE A O 1
ATOM 710 N N . ILE A 1 91 ? -7.037 -13.858 -8.352 1.00 88.50 91 ILE A N 1
ATOM 711 C CA . ILE A 1 91 ? -6.781 -14.370 -9.703 1.00 88.50 91 ILE A CA 1
ATOM 712 C C . ILE A 1 91 ? -5.344 -14.891 -9.790 1.00 88.50 91 ILE A C 1
ATOM 714 O O . ILE A 1 91 ? -4.401 -14.307 -9.242 1.00 88.50 91 ILE A O 1
ATOM 718 N N . GLU A 1 92 ? -5.165 -15.997 -10.509 1.00 88.62 92 GLU A N 1
ATOM 719 C CA . GLU A 1 92 ? -3.850 -16.578 -10.729 1.00 88.62 92 GLU A CA 1
ATOM 720 C C . GLU A 1 92 ? -2.877 -15.560 -11.346 1.00 88.62 92 GLU A C 1
ATOM 722 O O . GLU A 1 92 ? -3.188 -14.849 -12.298 1.00 88.62 92 GLU A O 1
ATOM 727 N N . GLY A 1 93 ? -1.676 -15.471 -10.770 1.00 86.25 93 GLY A N 1
ATOM 728 C CA . GLY A 1 93 ? -0.637 -14.547 -11.224 1.00 86.25 93 GLY A CA 1
ATOM 729 C C . GLY A 1 93 ? -0.742 -13.129 -10.657 1.00 86.25 93 GLY A C 1
ATOM 730 O O . GLY A 1 93 ? 0.259 -12.417 -10.692 1.00 86.25 93 GLY A O 1
ATOM 731 N N . ALA A 1 94 ? -1.866 -12.733 -10.044 1.00 87.12 94 ALA A N 1
ATOM 732 C CA . ALA A 1 94 ? -2.000 -11.403 -9.442 1.00 87.12 94 ALA A CA 1
ATOM 733 C C . ALA A 1 94 ? -0.919 -11.140 -8.377 1.00 87.12 94 ALA A C 1
ATOM 735 O O . ALA A 1 94 ? -0.344 -10.055 -8.331 1.00 87.12 94 ALA A O 1
ATOM 736 N N . ASP A 1 95 ? -0.563 -12.154 -7.586 1.00 88.00 95 ASP A N 1
ATOM 737 C CA . ASP A 1 95 ? 0.496 -12.093 -6.572 1.00 88.00 95 ASP A CA 1
ATOM 738 C C . ASP A 1 95 ? 1.768 -12.866 -6.963 1.00 88.00 95 ASP A C 1
ATOM 740 O O . ASP A 1 95 ? 2.417 -13.500 -6.128 1.00 88.00 95 ASP A O 1
ATOM 744 N N . SER A 1 96 ? 2.161 -12.820 -8.239 1.00 88.56 96 SER A N 1
ATOM 745 C CA . SER A 1 96 ? 3.376 -13.491 -8.737 1.00 88.56 96 SER A CA 1
ATOM 746 C C . SER A 1 96 ? 4.651 -13.106 -7.967 1.00 88.56 96 SER A C 1
ATOM 748 O O . SER A 1 96 ? 5.566 -13.920 -7.833 1.00 88.56 96 SER A O 1
ATOM 750 N N . TRP A 1 97 ? 4.690 -11.897 -7.399 1.00 86.81 97 TRP A N 1
ATOM 751 C CA . TRP A 1 97 ? 5.781 -11.388 -6.564 1.00 86.81 97 TRP A CA 1
ATOM 752 C C . TRP A 1 97 ? 6.039 -12.249 -5.319 1.00 86.81 97 TRP A C 1
ATOM 754 O O . TRP A 1 97 ? 7.192 -12.395 -4.920 1.00 86.81 97 TRP A O 1
ATOM 764 N N . LYS A 1 98 ? 5.012 -12.911 -4.758 1.00 85.88 98 LYS A N 1
ATOM 765 C CA . LYS A 1 98 ? 5.167 -13.868 -3.642 1.00 85.88 98 LYS A CA 1
ATOM 766 C C . LYS A 1 98 ? 6.012 -15.085 -4.023 1.00 85.88 98 LYS A C 1
ATOM 768 O O . LYS A 1 98 ? 6.529 -15.774 -3.153 1.00 85.88 98 LYS A O 1
ATOM 773 N N . ARG A 1 99 ? 6.142 -15.355 -5.325 1.00 88.25 99 ARG A N 1
ATOM 774 C CA . ARG A 1 99 ? 6.929 -16.452 -5.906 1.00 88.25 99 ARG A CA 1
ATOM 775 C C . ARG A 1 99 ? 8.250 -15.958 -6.516 1.00 88.25 99 ARG A C 1
ATOM 777 O O . ARG A 1 99 ? 8.909 -16.714 -7.217 1.00 88.25 99 ARG A O 1
ATOM 784 N N . GLY A 1 100 ? 8.619 -14.694 -6.284 1.00 87.31 100 GLY A N 1
ATOM 785 C CA . GLY A 1 100 ? 9.853 -14.086 -6.792 1.00 87.31 100 GLY A CA 1
ATOM 786 C C . GLY A 1 100 ? 9.743 -13.419 -8.167 1.00 87.31 100 GLY A C 1
ATOM 787 O O . GLY A 1 100 ? 10.728 -12.866 -8.647 1.00 87.31 100 GLY A O 1
ATOM 788 N N . PHE A 1 101 ? 8.566 -13.408 -8.803 1.00 88.19 101 PHE A N 1
ATOM 789 C CA . PHE A 1 101 ? 8.374 -12.728 -10.089 1.00 88.19 101 PHE A CA 1
ATOM 790 C C . PHE A 1 101 ? 8.011 -11.256 -9.875 1.00 88.19 101 PHE A C 1
ATOM 792 O O . PHE A 1 101 ? 6.854 -10.933 -9.593 1.00 88.19 101 PHE A O 1
ATOM 799 N N . VAL A 1 102 ? 8.999 -10.371 -10.015 1.00 85.62 102 VAL A N 1
ATOM 800 C CA . VAL A 1 102 ? 8.862 -8.926 -9.783 1.00 85.62 102 VAL A CA 1
ATOM 801 C C . VAL A 1 102 ? 9.080 -8.155 -11.085 1.00 85.62 102 VAL A C 1
ATOM 803 O O . VAL A 1 102 ? 10.031 -8.419 -11.816 1.00 85.62 102 VAL A O 1
ATOM 806 N N . LEU A 1 103 ? 8.212 -7.180 -11.364 1.00 86.94 103 LEU A N 1
ATOM 807 C CA . LEU A 1 103 ? 8.382 -6.242 -12.475 1.00 86.94 103 LEU A CA 1
ATOM 808 C C . LEU A 1 103 ? 9.229 -5.049 -12.030 1.00 86.94 103 LEU A C 1
ATOM 810 O O . LEU A 1 103 ? 8.981 -4.466 -10.975 1.00 86.94 103 LEU A O 1
ATOM 814 N N . GLN A 1 104 ? 10.196 -4.658 -12.856 1.00 87.19 104 GLN A N 1
ATOM 815 C CA . GLN A 1 104 ? 11.013 -3.468 -12.640 1.00 87.19 104 GLN A CA 1
ATOM 816 C C . GLN A 1 104 ? 10.929 -2.558 -13.858 1.00 87.19 104 GLN A C 1
ATOM 818 O O . GLN A 1 104 ? 11.041 -3.008 -14.998 1.00 87.19 104 GLN A O 1
ATOM 823 N N . LEU A 1 105 ? 10.729 -1.267 -13.606 1.00 89.44 105 LEU A N 1
ATOM 824 C CA . LEU A 1 105 ? 10.818 -0.253 -14.644 1.00 89.44 105 LEU A CA 1
ATOM 825 C C . LEU A 1 105 ? 12.288 0.086 -14.893 1.00 89.44 105 LEU A C 1
ATOM 827 O O . LEU A 1 105 ? 13.078 0.206 -13.958 1.00 89.44 105 LEU A O 1
ATOM 831 N N . ALA A 1 106 ? 12.637 0.263 -16.164 1.00 88.38 106 ALA A N 1
ATOM 832 C CA . ALA A 1 106 ? 13.970 0.663 -16.587 1.00 88.38 106 ALA A CA 1
ATOM 833 C C . ALA A 1 106 ? 13.879 1.914 -17.457 1.00 88.38 106 ALA A C 1
ATOM 835 O O . ALA A 1 106 ? 13.038 2.001 -18.3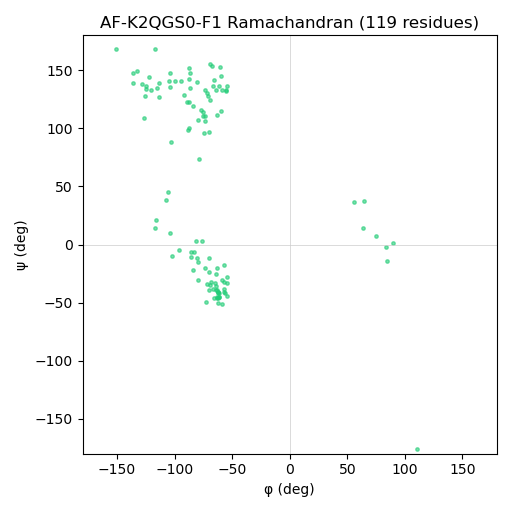55 1.00 88.38 106 ALA A O 1
ATOM 836 N N . LEU A 1 107 ? 14.773 2.868 -17.208 1.00 86.38 107 LEU A N 1
ATOM 837 C CA . LEU A 1 107 ? 14.949 4.008 -18.093 1.00 86.38 107 LEU A CA 1
ATOM 838 C C . LEU A 1 107 ? 15.620 3.522 -19.381 1.00 86.38 107 LEU A C 1
ATOM 840 O O . LEU A 1 107 ? 16.660 2.867 -19.333 1.00 86.38 107 LEU A O 1
ATOM 844 N N . GLN A 1 108 ? 15.029 3.843 -20.528 1.00 89.06 108 GLN A N 1
ATOM 845 C CA . GLN A 1 108 ? 15.591 3.518 -21.836 1.00 89.06 108 GLN A CA 1
ATOM 846 C C . GLN A 1 108 ? 15.821 4.802 -22.627 1.00 89.06 108 GLN A C 1
ATOM 848 O O . GLN A 1 108 ? 14.931 5.644 -22.715 1.00 89.06 108 GLN A O 1
ATOM 853 N N . ASN A 1 109 ? 17.000 4.930 -23.232 1.00 87.56 109 ASN A N 1
ATOM 854 C CA . ASN A 1 109 ? 17.292 6.002 -24.176 1.00 87.56 109 ASN A CA 1
ATOM 855 C C . ASN A 1 109 ? 16.879 5.543 -25.582 1.00 87.56 109 ASN A C 1
ATOM 857 O O . ASN A 1 109 ? 17.595 4.766 -26.213 1.00 87.56 109 ASN A O 1
ATOM 861 N N . ARG A 1 110 ? 15.694 5.957 -26.040 1.00 86.00 110 ARG A N 1
ATOM 862 C CA . ARG A 1 110 ? 15.183 5.661 -27.385 1.00 86.00 110 ARG A CA 1
ATOM 863 C C . ARG A 1 110 ? 14.808 6.956 -28.089 1.00 86.00 110 ARG 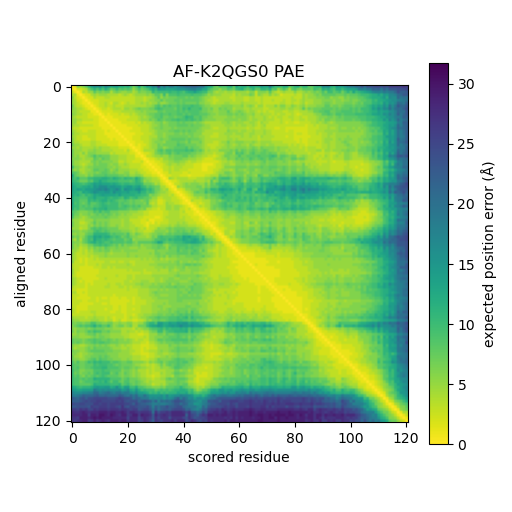A C 1
ATOM 865 O O . ARG A 1 110 ? 14.013 7.732 -27.567 1.00 86.00 110 ARG A O 1
ATOM 872 N N . THR A 1 111 ? 15.323 7.142 -29.297 1.00 81.81 111 THR A N 1
ATOM 873 C CA . THR A 1 111 ? 14.826 8.156 -30.228 1.00 81.81 111 THR A CA 1
ATOM 874 C C . THR A 1 111 ? 13.638 7.559 -30.973 1.00 81.81 111 THR A C 1
ATOM 876 O O . THR A 1 111 ? 13.778 6.522 -31.617 1.00 81.81 111 THR A O 1
ATOM 879 N N . ALA A 1 112 ? 12.463 8.171 -30.839 1.00 77.69 112 ALA A N 1
ATOM 880 C CA . ALA A 1 112 ? 11.288 7.819 -31.628 1.00 77.69 112 ALA A CA 1
ATOM 881 C C . ALA A 1 112 ? 11.077 8.884 -32.708 1.00 77.69 112 ALA A C 1
ATOM 883 O O . ALA A 1 112 ? 11.154 10.076 -32.409 1.00 77.69 112 ALA A O 1
ATOM 884 N N . ASP A 1 113 ? 10.795 8.457 -33.939 1.00 74.50 113 ASP A N 1
ATOM 885 C CA . ASP A 1 113 ? 10.440 9.361 -35.032 1.00 74.50 113 ASP A CA 1
ATOM 886 C C . ASP A 1 113 ? 9.050 9.954 -34.767 1.00 74.50 113 ASP A C 1
ATOM 888 O O . ASP A 1 113 ? 8.019 9.340 -35.045 1.00 74.50 113 ASP A O 1
ATOM 892 N N . THR A 1 114 ? 8.998 11.159 -34.205 1.00 65.25 114 THR A N 1
ATOM 893 C CA . THR A 1 114 ? 7.752 11.913 -34.031 1.00 65.25 114 THR A CA 1
ATOM 894 C C . THR A 1 114 ? 7.353 12.565 -35.352 1.00 65.25 114 THR A C 1
ATOM 896 O O . THR A 1 114 ? 7.467 13.773 -35.555 1.00 65.25 114 THR A O 1
ATOM 899 N N . THR A 1 115 ? 6.866 11.753 -36.290 1.00 68.38 115 THR A N 1
ATOM 900 C CA . THR A 1 115 ? 6.177 12.274 -37.473 1.00 68.38 115 THR A CA 1
ATOM 901 C C . THR A 1 115 ? 4.784 12.742 -37.063 1.00 68.38 115 THR A C 1
ATOM 903 O O . THR A 1 115 ? 3.836 11.971 -36.964 1.00 68.38 115 THR A O 1
ATOM 906 N N . PHE A 1 116 ? 4.655 14.039 -36.791 1.00 68.50 116 PHE A N 1
ATOM 907 C CA . PHE A 1 116 ? 3.348 14.668 -36.651 1.00 68.50 116 PHE A CA 1
ATOM 908 C C . PHE A 1 116 ? 2.723 14.793 -38.042 1.00 68.50 116 PHE A C 1
ATOM 910 O O . PHE A 1 116 ? 3.148 15.620 -38.852 1.00 68.50 116 PHE A O 1
ATOM 917 N N . THR A 1 117 ? 1.725 13.966 -38.347 1.00 67.75 117 THR A N 1
ATOM 918 C CA . THR A 1 117 ? 0.932 14.109 -39.570 1.00 67.75 117 THR A CA 1
ATOM 919 C C . THR A 1 117 ? 0.204 15.450 -39.507 1.00 67.75 117 THR A C 1
ATOM 921 O O . THR A 1 117 ? -0.667 15.659 -38.663 1.00 67.75 117 THR A O 1
ATOM 924 N N . LYS A 1 118 ? 0.598 16.393 -40.368 1.00 66.88 118 LYS A N 1
ATOM 925 C CA . LYS A 1 118 ? -0.063 17.697 -40.495 1.00 66.88 118 LYS A CA 1
ATOM 926 C C . LYS A 1 118 ? -1.557 17.467 -40.790 1.00 66.88 118 LYS A C 1
ATOM 928 O O . LYS A 1 118 ? -1.853 16.650 -41.665 1.00 66.88 118 LYS A O 1
ATOM 933 N N . PRO A 1 119 ? -2.493 18.144 -40.100 1.00 64.75 119 PRO A N 1
ATOM 934 C CA . PRO A 1 119 ? -3.906 17.997 -40.412 1.00 64.75 119 PRO A CA 1
ATOM 935 C C . PRO A 1 119 ? -4.165 18.454 -41.851 1.00 64.75 119 PRO A C 1
ATOM 937 O O . PRO A 1 119 ? -3.602 19.457 -42.302 1.00 64.75 119 PRO A O 1
ATOM 940 N N . LEU A 1 120 ? -4.976 17.671 -42.567 1.00 58.31 120 LEU A N 1
ATOM 941 C CA . LEU A 1 120 ? -5.435 17.974 -43.919 1.00 58.31 120 LEU A CA 1
ATOM 942 C C . LEU A 1 120 ? -6.208 19.299 -43.868 1.00 58.31 120 LEU A C 1
ATOM 944 O O . LEU A 1 120 ? -7.214 19.395 -43.167 1.00 58.31 120 LEU A O 1
ATOM 948 N N . THR A 1 121 ? -5.668 20.315 -44.541 1.00 64.44 121 THR A N 1
ATOM 949 C CA . THR A 1 121 ? -6.328 21.604 -44.800 1.00 64.44 121 THR A CA 1
ATOM 950 C C . THR A 1 121 ? -7.489 21.440 -45.758 1.00 64.44 121 THR A C 1
ATOM 952 O O . THR A 1 121 ? -7.294 20.680 -46.736 1.00 64.44 121 THR A O 1
#